Protein AF-A0A8T1GSZ7-F1 (afdb_monomer)

Organism: NCBI:txid29920

Nearest PDB structures (foldseek):
  4n78-assembly1_B  TM=6.136E-01  e=4.541E-01  Homo sapiens
  7use-assembly1_B  TM=5.099E-01  e=1.111E+00  Homo sapiens

Radius of gyration: 24.51 Å; Cα contacts (8 Å, |Δi|>4): 125; chains: 1; bounding box: 57×33×71 Å

Mean predicted aligned error: 10.37 Å

Sequence (172 aa):
MRNLANDKYGLSLADNHLPMGSLDQGLDILQIMRNIQIFVARYNYNLNQQFFVERRSDKGSRHLNSINIHSIASSIRTHGMGIMNTTVNFTYQFLTKKFDIFSQFLFDEYIKSYLQREKRWYKKHRDDKEVDNKYPFDRAFQFNKDIRKLGVSDSGKTFLDQFRMLITEIGN

Solvent-accessible surface area (backbone atoms only — not comparable to full-atom values): 10224 Å² total; per-residue (Å²): 108,65,69,56,39,31,75,76,67,69,44,86,74,76,88,78,84,66,74,95,64,66,91,71,83,45,72,50,54,70,63,44,56,77,39,41,75,57,45,30,72,41,42,44,72,39,80,91,78,62,30,35,36,41,75,64,51,64,96,85,55,94,60,63,59,60,50,44,66,64,34,52,53,48,38,41,68,74,68,36,76,71,54,52,64,57,48,51,51,52,51,50,57,50,47,54,56,52,50,51,56,50,50,56,57,73,67,37,60,70,66,50,50,56,53,50,51,54,51,54,50,48,71,72,42,37,86,37,86,90,36,66,74,50,83,58,65,72,56,56,53,50,50,53,54,56,52,48,70,78,42,59,47,101,84,73,40,34,64,69,54,52,49,53,49,50,54,47,42,70,73,85

pLDDT: mean 83.27, std 9.63, range [49.84, 95.31]

Structure (mmCIF, N/CA/C/O backbone):
data_AF-A0A8T1GSZ7-F1
#
_entry.id   AF-A0A8T1GSZ7-F1
#
loop_
_atom_site.group_PDB
_atom_site.id
_atom_site.type_symbol
_atom_site.label_atom_id
_atom_site.label_alt_id
_atom_site.label_comp_id
_atom_site.label_asym_id
_atom_site.label_entity_id
_atom_site.label_seq_id
_atom_site.pdbx_PDB_ins_code
_atom_site.Cartn_x
_atom_site.Cartn_y
_a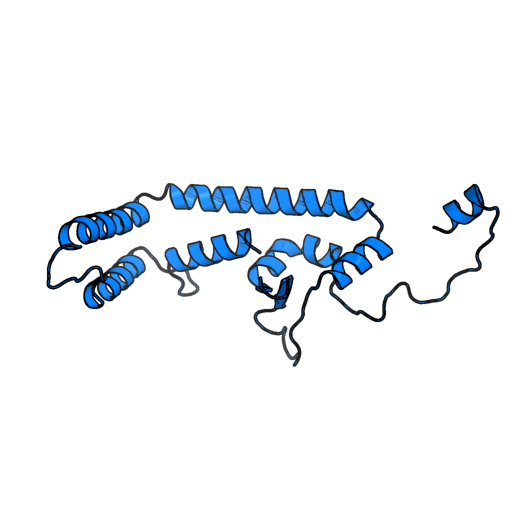tom_site.Cartn_z
_atom_site.occupancy
_atom_site.B_iso_or_equiv
_atom_site.auth_seq_id
_atom_site.auth_comp_id
_atom_site.auth_asym_id
_atom_site.auth_atom_id
_atom_site.pdbx_PDB_model_num
ATOM 1 N N . MET A 1 1 ? 24.060 -5.400 -26.026 1.00 63.19 1 MET A N 1
ATOM 2 C CA . MET A 1 1 ? 24.409 -6.740 -26.561 1.00 63.19 1 MET A CA 1
ATOM 3 C C . MET A 1 1 ? 25.192 -6.701 -27.871 1.00 63.19 1 MET A C 1
ATOM 5 O O . MET A 1 1 ? 26.114 -7.489 -27.984 1.00 63.19 1 MET A O 1
ATOM 9 N N . ARG A 1 2 ? 24.912 -5.795 -28.824 1.00 70.75 2 ARG A N 1
ATOM 10 C CA . ARG A 1 2 ? 25.653 -5.722 -30.102 1.00 70.75 2 ARG A CA 1
ATOM 11 C C . ARG A 1 2 ? 27.163 -5.535 -29.951 1.00 70.75 2 ARG A C 1
ATOM 13 O O . ARG A 1 2 ? 27.924 -6.324 -30.491 1.00 70.75 2 ARG A O 1
ATOM 20 N N . ASN A 1 3 ? 27.583 -4.561 -29.147 1.00 72.38 3 ASN A N 1
ATOM 21 C CA . ASN A 1 3 ? 29.010 -4.315 -28.921 1.00 72.38 3 ASN A CA 1
ATOM 22 C C . ASN A 1 3 ? 29.694 -5.514 -28.255 1.00 72.38 3 ASN A C 1
ATOM 24 O O . ASN A 1 3 ? 30.811 -5.849 -28.604 1.00 72.38 3 ASN A O 1
ATOM 28 N N . LEU A 1 4 ? 28.984 -6.211 -27.366 1.00 77.44 4 LEU A N 1
ATOM 29 C CA . LEU A 1 4 ? 29.500 -7.385 -26.663 1.00 77.44 4 LEU A CA 1
ATOM 30 C C . LEU A 1 4 ? 29.606 -8.618 -27.579 1.00 77.44 4 LEU A C 1
ATOM 32 O O . LEU A 1 4 ? 30.515 -9.423 -27.423 1.00 77.44 4 LEU A O 1
ATOM 36 N N . ALA A 1 5 ? 28.691 -8.763 -28.542 1.00 81.25 5 ALA A N 1
ATOM 37 C CA . ALA A 1 5 ? 28.745 -9.817 -29.554 1.00 81.25 5 ALA A CA 1
ATOM 38 C C . ALA A 1 5 ? 29.870 -9.578 -30.573 1.00 81.25 5 ALA A C 1
ATOM 40 O O . ALA A 1 5 ? 30.528 -10.529 -30.989 1.00 81.25 5 ALA A O 1
ATOM 41 N N . ASN A 1 6 ? 30.122 -8.317 -30.925 1.00 85.19 6 ASN A N 1
ATOM 42 C CA . ASN A 1 6 ? 31.243 -7.957 -31.784 1.00 85.19 6 ASN A CA 1
ATOM 43 C C . ASN A 1 6 ? 32.586 -8.164 -31.064 1.00 85.19 6 ASN A C 1
ATOM 45 O O . ASN A 1 6 ? 33.478 -8.802 -31.604 1.00 85.19 6 ASN A O 1
ATOM 49 N N . ASP A 1 7 ? 32.694 -7.705 -29.816 1.00 85.06 7 ASP A N 1
ATOM 50 C CA . ASP A 1 7 ? 33.920 -7.802 -29.015 1.00 85.06 7 ASP A CA 1
ATOM 51 C C . ASP A 1 7 ? 34.285 -9.256 -28.667 1.00 85.06 7 ASP A C 1
ATOM 53 O O . ASP A 1 7 ? 35.437 -9.663 -28.768 1.00 85.06 7 ASP A O 1
ATOM 57 N N . LYS A 1 8 ? 33.289 -10.082 -28.316 1.00 85.50 8 LYS A N 1
ATOM 58 C CA . LYS A 1 8 ? 33.534 -11.459 -27.862 1.00 85.50 8 LYS A CA 1
ATOM 59 C C . LYS A 1 8 ? 33.505 -12.510 -28.975 1.00 85.50 8 LYS A C 1
ATOM 61 O O . LYS A 1 8 ? 34.126 -13.557 -28.822 1.00 85.50 8 LYS A O 1
ATOM 66 N N . TYR A 1 9 ? 32.770 -12.265 -30.061 1.00 87.12 9 TYR A N 1
ATOM 67 C CA . TYR A 1 9 ? 32.541 -13.260 -31.118 1.00 87.12 9 TYR A CA 1
ATOM 68 C C . TYR A 1 9 ? 32.821 -12.741 -32.538 1.00 87.12 9 TYR A C 1
ATOM 70 O O . TYR A 1 9 ? 32.624 -13.490 -33.490 1.00 87.12 9 TYR A O 1
ATOM 78 N N . GLY A 1 10 ? 33.253 -11.484 -32.713 1.00 88.06 10 GLY A N 1
ATOM 79 C CA . GLY A 1 10 ? 33.513 -10.895 -34.035 1.00 88.06 10 GLY A CA 1
ATOM 80 C C . GLY A 1 10 ? 32.264 -10.759 -34.914 1.00 88.06 10 GLY A C 1
ATOM 81 O O . GLY A 1 10 ? 32.366 -10.621 -36.131 1.00 88.06 10 GLY A O 1
ATOM 82 N N . LEU A 1 11 ? 31.072 -10.856 -34.318 1.00 85.75 11 LEU A N 1
ATOM 83 C CA . LEU A 1 11 ? 29.810 -10.862 -35.050 1.00 85.75 11 LEU A CA 1
ATOM 84 C C . LEU A 1 11 ? 29.315 -9.431 -35.282 1.00 85.75 11 LEU A C 1
ATOM 86 O O . LEU A 1 11 ? 28.889 -8.742 -34.350 1.00 85.75 11 LEU A O 1
ATOM 90 N N . SER A 1 12 ? 29.301 -9.014 -36.551 1.00 79.06 12 SER A N 1
ATOM 91 C CA . SER A 1 12 ? 28.647 -7.779 -36.988 1.00 79.06 12 SER A CA 1
ATOM 92 C C . SER A 1 12 ? 27.147 -8.022 -37.165 1.00 79.06 12 SER A C 1
ATOM 94 O O . SER A 1 12 ? 26.698 -8.604 -38.150 1.00 79.06 12 SER A O 1
ATOM 96 N N . LEU A 1 13 ? 26.365 -7.620 -36.164 1.00 77.75 13 LEU A N 1
ATOM 97 C CA . LEU A 1 13 ? 24.906 -7.723 -36.197 1.00 77.75 13 LEU A CA 1
ATOM 98 C C . LEU A 1 13 ? 24.313 -6.568 -37.020 1.00 77.75 13 LEU A C 1
ATOM 100 O O . LEU A 1 13 ? 24.719 -5.417 -36.840 1.00 77.75 13 LEU A O 1
ATOM 104 N N . ALA A 1 14 ? 23.341 -6.877 -37.884 1.00 76.88 14 ALA A N 1
ATOM 105 C CA . ALA A 1 14 ? 22.592 -5.893 -38.667 1.00 76.88 14 ALA A CA 1
ATOM 106 C C . ALA A 1 14 ? 21.771 -4.942 -37.773 1.00 76.88 14 ALA A C 1
ATOM 108 O O . ALA A 1 14 ? 21.481 -5.249 -36.610 1.00 76.88 14 ALA A O 1
ATOM 109 N N . ASP A 1 15 ? 21.391 -3.782 -38.315 1.00 67.25 15 ASP A N 1
ATOM 110 C CA . ASP A 1 15 ? 20.528 -2.831 -37.616 1.00 67.25 15 ASP A CA 1
ATOM 111 C C . ASP A 1 15 ? 19.146 -3.454 -37.385 1.00 67.25 15 ASP A C 1
ATOM 113 O O . ASP A 1 15 ? 18.393 -3.754 -38.311 1.00 67.25 15 ASP A O 1
ATOM 117 N N . ASN A 1 16 ? 18.817 -3.685 -36.113 1.00 65.56 16 ASN A N 1
ATOM 118 C CA . ASN A 1 16 ? 17.506 -4.181 -35.728 1.00 65.56 16 ASN A CA 1
ATOM 119 C C . ASN A 1 16 ? 16.499 -3.031 -35.860 1.00 65.56 16 ASN A C 1
ATOM 121 O O . ASN A 1 16 ? 16.423 -2.165 -34.993 1.00 65.56 16 ASN A O 1
ATOM 125 N N . HIS A 1 17 ? 15.715 -3.047 -36.938 1.00 63.12 17 HIS A N 1
ATOM 126 C CA . HIS A 1 17 ? 14.566 -2.154 -37.143 1.00 63.12 17 HIS A CA 1
ATOM 127 C C . HIS A 1 17 ? 13.283 -2.659 -36.465 1.00 63.12 17 HIS A C 1
ATOM 129 O O . HIS A 1 17 ? 12.210 -2.087 -36.648 1.00 63.12 17 HIS A O 1
ATOM 135 N N . LEU A 1 18 ? 13.375 -3.744 -35.693 1.00 62.50 18 LEU A N 1
ATOM 136 C CA . LEU A 1 18 ? 12.259 -4.221 -34.891 1.00 62.50 18 LEU A CA 1
ATOM 137 C C . LEU A 1 18 ? 12.012 -3.233 -33.741 1.00 62.50 18 LEU A C 1
ATOM 139 O O . LEU A 1 18 ? 12.975 -2.833 -33.078 1.00 62.50 18 LEU A O 1
ATOM 143 N N . PRO A 1 19 ? 10.751 -2.838 -33.487 1.00 55.62 19 PRO A N 1
ATOM 144 C CA . PRO A 1 19 ? 10.433 -1.985 -32.355 1.00 55.62 19 PRO A CA 1
ATOM 145 C C . PRO A 1 19 ? 10.964 -2.635 -31.076 1.00 55.62 19 PRO A C 1
ATOM 147 O O . PRO A 1 19 ? 10.745 -3.821 -30.828 1.00 55.62 19 PRO A O 1
ATOM 150 N N . MET A 1 20 ? 11.695 -1.855 -30.278 1.00 51.59 20 MET A N 1
ATOM 151 C CA . MET A 1 20 ? 12.184 -2.261 -28.960 1.00 51.59 20 MET A CA 1
ATOM 152 C C . MET A 1 20 ? 10.987 -2.397 -28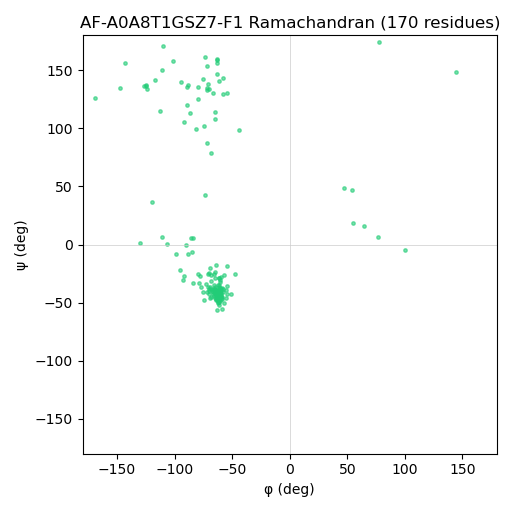.012 1.00 51.59 20 MET A C 1
ATOM 154 O O . MET A 1 20 ? 10.680 -1.495 -27.242 1.00 51.59 20 MET A O 1
ATOM 158 N N . GLY A 1 21 ? 10.261 -3.504 -28.121 1.00 51.44 21 GLY A N 1
ATOM 159 C CA . GLY A 1 21 ? 9.080 -3.777 -27.320 1.00 51.44 21 GLY A CA 1
ATOM 160 C C . GLY A 1 21 ? 8.643 -5.222 -27.488 1.00 51.44 21 GLY A C 1
ATOM 161 O O . GLY A 1 21 ? 8.446 -5.706 -28.600 1.00 51.44 21 GLY A O 1
ATOM 162 N N . SER A 1 22 ? 8.498 -5.932 -26.374 1.00 52.03 22 SER A N 1
ATOM 163 C CA . SER A 1 22 ? 7.692 -7.146 -26.353 1.00 52.03 22 SER A CA 1
ATOM 164 C C . SER A 1 22 ? 6.236 -6.786 -26.664 1.00 52.03 22 SER A C 1
ATOM 166 O O . SER A 1 22 ? 5.759 -5.739 -26.239 1.00 52.03 22 SER A O 1
ATOM 168 N N . LEU A 1 23 ? 5.509 -7.683 -27.337 1.00 49.84 23 LEU A N 1
ATOM 169 C CA . LEU A 1 23 ? 4.042 -7.619 -27.475 1.00 49.84 23 LEU A CA 1
ATOM 170 C C . LEU A 1 23 ? 3.318 -7.530 -26.116 1.00 49.84 23 LEU A C 1
ATOM 172 O O . LEU A 1 23 ? 2.162 -7.123 -26.056 1.00 49.84 23 LEU A O 1
ATOM 176 N N . ASP A 1 24 ? 4.011 -7.899 -25.035 1.00 53.09 24 ASP A N 1
ATOM 177 C CA . ASP A 1 24 ? 3.585 -7.690 -23.657 1.00 53.09 24 ASP A CA 1
ATOM 178 C C . ASP A 1 24 ? 3.692 -6.195 -23.319 1.00 53.09 24 ASP A C 1
ATOM 180 O O . ASP A 1 24 ? 4.725 -5.696 -22.870 1.00 53.09 24 ASP A O 1
ATOM 184 N N . GLN A 1 25 ? 2.616 -5.473 -23.625 1.00 53.69 25 GLN A N 1
ATOM 185 C CA . GLN A 1 25 ? 2.410 -4.037 -23.428 1.00 53.69 25 GLN A CA 1
ATOM 186 C C . GLN A 1 25 ? 2.175 -3.709 -21.936 1.00 53.69 25 GLN A C 1
ATOM 188 O O . GLN A 1 25 ? 1.264 -2.966 -21.577 1.00 53.69 25 GLN A O 1
ATOM 193 N N . GLY A 1 26 ? 2.956 -4.331 -21.051 1.00 60.84 26 GLY A N 1
ATOM 194 C CA . GLY A 1 26 ? 2.912 -4.096 -19.612 1.00 60.84 26 GLY A CA 1
ATOM 195 C C . GLY A 1 26 ? 3.503 -2.734 -19.243 1.00 60.84 26 GLY A C 1
ATOM 196 O O . GLY A 1 26 ? 4.347 -2.188 -19.953 1.00 60.84 26 GLY A O 1
ATOM 197 N N . LEU A 1 27 ? 3.057 -2.177 -18.116 1.00 71.62 27 LEU A N 1
ATOM 198 C CA . LEU A 1 27 ? 3.600 -0.938 -17.552 1.00 71.62 27 LEU A CA 1
ATOM 199 C C . LEU A 1 27 ? 5.103 -1.073 -17.268 1.00 71.62 27 LEU A C 1
ATOM 201 O O . LEU A 1 27 ? 5.532 -2.009 -16.594 1.00 71.62 27 LEU A O 1
ATOM 205 N N . ASP A 1 28 ? 5.891 -0.107 -17.741 1.00 80.44 28 ASP A N 1
ATOM 206 C CA . ASP A 1 28 ? 7.340 -0.099 -17.545 1.00 80.44 28 ASP A CA 1
ATOM 207 C C . ASP A 1 28 ? 7.711 0.216 -16.083 1.00 80.44 28 ASP A C 1
ATOM 209 O O . ASP A 1 28 ? 7.228 1.197 -15.505 1.00 80.44 28 ASP A O 1
ATOM 213 N N . ILE A 1 29 ? 8.624 -0.570 -15.495 1.00 83.38 29 ILE A N 1
ATOM 214 C CA . ILE A 1 29 ? 9.127 -0.381 -14.122 1.00 83.38 29 ILE A CA 1
ATOM 215 C C . ILE A 1 29 ? 9.598 1.054 -13.889 1.00 83.38 29 ILE A C 1
ATOM 217 O O . ILE A 1 29 ? 9.306 1.627 -12.843 1.00 83.38 29 ILE A O 1
ATOM 221 N N . LEU A 1 30 ? 10.311 1.665 -14.839 1.00 82.38 30 LEU A N 1
ATOM 222 C CA . LEU A 1 30 ? 10.815 3.034 -14.671 1.00 82.38 30 LEU A CA 1
ATOM 223 C C . LEU A 1 30 ? 9.678 4.050 -14.499 1.00 82.38 30 LEU A C 1
ATOM 225 O O . LEU A 1 30 ? 9.775 4.966 -13.678 1.00 82.38 30 LEU A O 1
ATOM 229 N N . GLN A 1 31 ? 8.578 3.870 -15.233 1.00 82.75 31 GLN A N 1
ATOM 230 C CA . GLN A 1 31 ? 7.392 4.713 -15.112 1.00 82.75 31 GLN A CA 1
ATOM 231 C C . GLN A 1 31 ? 6.684 4.498 -13.770 1.00 82.75 31 GLN A C 1
ATOM 233 O O . GLN A 1 31 ? 6.224 5.473 -13.164 1.00 82.75 31 GLN A O 1
ATOM 238 N N . ILE A 1 32 ? 6.642 3.247 -13.293 1.00 87.69 32 ILE A N 1
ATOM 239 C CA . ILE A 1 32 ? 6.125 2.892 -11.966 1.00 87.69 32 ILE A CA 1
ATOM 240 C C . ILE A 1 32 ? 6.978 3.556 -10.880 1.00 87.69 32 ILE A C 1
ATOM 242 O O . ILE A 1 32 ? 6.437 4.254 -10.030 1.00 87.69 32 ILE A O 1
ATOM 246 N N . MET A 1 33 ? 8.306 3.420 -10.937 1.00 87.88 33 MET A N 1
ATOM 247 C CA . MET A 1 33 ? 9.227 3.965 -9.933 1.00 87.88 33 MET A CA 1
ATOM 248 C C . MET A 1 33 ? 9.189 5.491 -9.868 1.00 87.88 33 MET A C 1
ATOM 250 O O . MET A 1 33 ? 9.162 6.062 -8.777 1.00 87.88 33 MET A O 1
ATOM 254 N N . ARG A 1 34 ? 9.100 6.170 -11.020 1.00 85.62 34 ARG A N 1
ATOM 255 C CA . ARG A 1 34 ? 8.943 7.633 -11.072 1.00 85.62 34 ARG A CA 1
ATOM 256 C C . ARG A 1 34 ? 7.660 8.107 -10.381 1.00 85.62 34 ARG A C 1
ATOM 258 O O . ARG A 1 34 ? 7.631 9.208 -9.838 1.00 85.62 34 ARG A O 1
ATOM 265 N N . ASN A 1 35 ? 6.618 7.279 -10.389 1.00 88.56 35 ASN A N 1
ATOM 266 C CA . ASN A 1 35 ? 5.305 7.575 -9.823 1.00 88.56 35 ASN A CA 1
ATOM 267 C C . ASN A 1 35 ? 4.924 6.586 -8.713 1.00 88.56 35 ASN A C 1
ATOM 269 O O . ASN A 1 35 ? 3.749 6.239 -8.573 1.00 88.56 35 ASN A O 1
ATOM 273 N N . ILE A 1 36 ? 5.899 6.150 -7.905 1.00 90.81 36 ILE A N 1
ATOM 274 C CA . ILE A 1 36 ? 5.703 5.085 -6.908 1.00 90.81 36 ILE A CA 1
ATOM 275 C C . ILE A 1 36 ? 4.540 5.385 -5.950 1.00 90.81 36 ILE A C 1
ATOM 277 O O . ILE A 1 3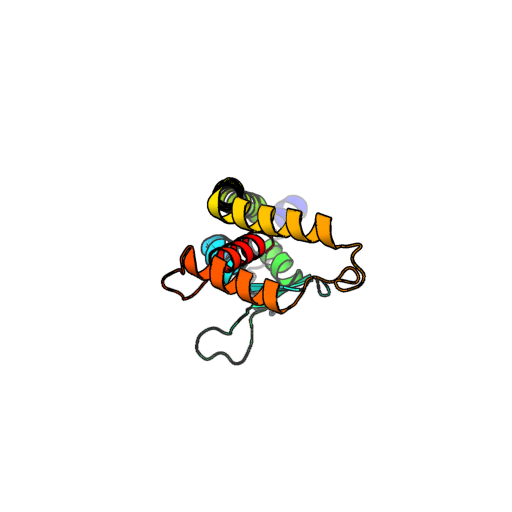6 ? 3.758 4.501 -5.625 1.00 90.81 36 ILE A O 1
ATOM 281 N N . GLN A 1 37 ? 4.343 6.661 -5.600 1.00 90.69 37 GLN A N 1
ATOM 282 C CA . GLN A 1 37 ? 3.235 7.143 -4.766 1.00 90.69 37 GLN A CA 1
ATOM 283 C C . GLN A 1 37 ? 1.854 6.840 -5.371 1.00 90.69 37 GLN A C 1
ATOM 285 O O . GLN A 1 37 ? 0.908 6.520 -4.658 1.00 90.69 37 GLN A O 1
ATOM 290 N N . ILE A 1 38 ? 1.725 6.954 -6.695 1.00 90.56 38 ILE A N 1
ATOM 291 C CA . ILE A 1 38 ? 0.475 6.673 -7.407 1.00 90.56 38 ILE A CA 1
ATOM 292 C C . ILE A 1 38 ? 0.272 5.161 -7.489 1.00 90.56 38 ILE A C 1
ATOM 294 O O . ILE A 1 38 ? -0.844 4.684 -7.282 1.00 90.56 38 ILE A O 1
ATOM 298 N N . PHE A 1 39 ? 1.348 4.414 -7.746 1.00 91.12 39 PHE A N 1
ATOM 299 C CA . PHE A 1 39 ? 1.320 2.958 -7.808 1.00 91.12 39 PHE A CA 1
ATOM 300 C C . PHE A 1 39 ? 0.835 2.344 -6.486 1.00 91.12 39 PHE A C 1
ATOM 302 O O . PHE A 1 39 ? -0.195 1.671 -6.474 1.00 91.12 39 PHE A O 1
ATOM 309 N N . VAL A 1 40 ? 1.478 2.658 -5.359 1.00 92.31 40 VAL A N 1
ATOM 310 C CA . VAL A 1 40 ? 1.118 2.060 -4.059 1.00 92.31 40 VAL A CA 1
ATOM 311 C C . VAL A 1 40 ? -0.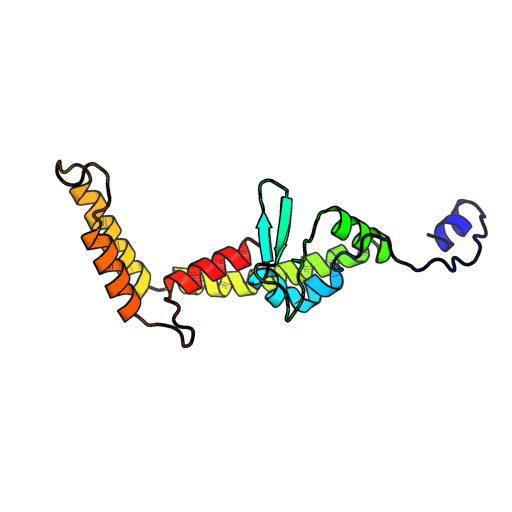316 2.382 -3.617 1.00 92.31 40 VAL A C 1
ATOM 313 O O . VAL A 1 40 ? -0.949 1.580 -2.933 1.00 92.31 40 VAL A O 1
ATOM 316 N N . ALA A 1 41 ? -0.861 3.530 -4.035 1.00 90.69 41 ALA A N 1
ATOM 317 C CA . ALA A 1 41 ? -2.209 3.965 -3.680 1.00 90.69 41 ALA A CA 1
ATOM 318 C C . ALA A 1 41 ? -3.292 3.356 -4.589 1.00 90.69 41 ALA A C 1
ATOM 320 O O . ALA A 1 41 ? -4.429 3.126 -4.149 1.00 90.69 41 ALA A O 1
ATOM 321 N N . ARG A 1 42 ? -2.967 3.121 -5.868 1.00 90.69 42 ARG A N 1
ATOM 322 C CA . ARG A 1 42 ? -3.916 2.635 -6.881 1.00 90.69 42 ARG A CA 1
ATOM 323 C C . ARG A 1 42 ? -3.896 1.131 -7.077 1.00 90.69 42 ARG A C 1
ATOM 325 O O . ARG A 1 42 ? -4.898 0.616 -7.557 1.00 90.69 42 ARG A O 1
ATOM 332 N N . TYR A 1 43 ? -2.827 0.437 -6.718 1.00 91.81 43 TYR A N 1
ATOM 333 C CA . TYR A 1 43 ? -2.712 -1.000 -6.939 1.00 91.81 43 TYR A CA 1
ATOM 334 C C . TYR A 1 43 ? -2.979 -1.794 -5.657 1.00 91.81 43 TYR A C 1
ATOM 336 O O . TYR A 1 43 ? -2.907 -1.277 -4.543 1.00 91.81 43 TYR A O 1
ATOM 344 N N . ASN A 1 44 ? -3.349 -3.058 -5.824 1.00 91.81 44 ASN A N 1
ATOM 345 C CA . ASN A 1 44 ? -3.400 -4.053 -4.763 1.00 91.81 44 ASN A CA 1
ATOM 346 C C . ASN A 1 44 ? -2.554 -5.245 -5.174 1.00 91.81 44 ASN A C 1
ATOM 348 O O . ASN A 1 44 ? -2.665 -5.726 -6.304 1.00 91.81 44 ASN A O 1
ATOM 352 N N . TYR A 1 45 ? -1.765 -5.745 -4.234 1.00 92.62 45 TYR A N 1
ATOM 353 C CA . TYR A 1 45 ? -1.036 -6.981 -4.426 1.00 92.62 45 TYR A CA 1
ATOM 354 C C . TYR A 1 45 ? -1.939 -8.203 -4.214 1.00 92.62 45 TYR A C 1
ATOM 356 O O . TYR A 1 45 ? -2.565 -8.362 -3.162 1.00 92.62 45 TYR A O 1
ATOM 364 N N . ASN A 1 46 ? -2.003 -9.088 -5.209 1.00 90.88 46 ASN A N 1
ATOM 365 C CA . ASN A 1 46 ? -2.607 -10.406 -5.067 1.00 90.88 46 ASN A CA 1
ATOM 366 C C . ASN A 1 46 ? -1.521 -11.408 -4.673 1.00 90.88 46 ASN A C 1
ATOM 368 O O . ASN A 1 46 ? -0.730 -11.839 -5.510 1.00 90.88 46 ASN A O 1
ATOM 372 N N . LEU A 1 47 ? -1.523 -11.811 -3.402 1.00 88.50 47 LEU A N 1
ATOM 373 C CA . LEU A 1 47 ? -0.544 -12.753 -2.860 1.00 88.50 47 LEU A CA 1
ATOM 374 C C . LEU A 1 47 ? -0.597 -14.132 -3.539 1.00 88.50 47 LEU A C 1
ATOM 376 O O . LEU A 1 47 ? 0.445 -14.750 -3.730 1.00 88.50 47 LEU A O 1
ATOM 380 N N . ASN A 1 48 ? -1.787 -14.602 -3.930 1.00 90.50 48 ASN A N 1
ATOM 381 C CA . ASN A 1 48 ? -1.975 -15.954 -4.468 1.00 90.50 48 ASN A CA 1
ATOM 382 C C . ASN A 1 48 ? -1.362 -16.110 -5.862 1.00 90.50 48 ASN A C 1
ATOM 384 O O . ASN A 1 48 ? -0.797 -17.146 -6.188 1.00 90.50 48 ASN A O 1
ATOM 388 N N . GLN A 1 49 ? -1.511 -15.079 -6.690 1.00 87.81 49 GLN A N 1
ATOM 389 C CA . GLN A 1 49 ? -1.066 -15.076 -8.085 1.00 87.81 49 GLN A CA 1
ATOM 390 C C . GLN A 1 49 ? 0.185 -14.206 -8.299 1.00 87.81 49 GLN A C 1
ATOM 392 O O . GLN A 1 49 ? 0.667 -14.103 -9.422 1.00 87.81 49 GLN A O 1
ATOM 397 N N . GLN A 1 50 ? 0.704 -13.587 -7.233 1.00 89.25 50 GLN A N 1
ATOM 398 C CA . GLN A 1 50 ? 1.938 -12.794 -7.205 1.00 89.25 50 GLN A CA 1
ATOM 399 C C . GLN A 1 50 ? 1.984 -11.674 -8.253 1.00 89.25 50 GLN A C 1
ATOM 401 O O . GLN A 1 50 ? 2.971 -11.493 -8.967 1.00 89.25 50 GLN A O 1
ATOM 406 N N . PHE A 1 51 ? 0.901 -10.907 -8.356 1.00 90.19 51 PHE A N 1
ATOM 407 C CA . PHE A 1 51 ? 0.807 -9.794 -9.296 1.00 90.19 51 PHE A CA 1
ATOM 408 C C . PHE A 1 51 ? 0.029 -8.626 -8.699 1.00 90.19 51 PHE A C 1
ATOM 410 O O . PHE A 1 51 ? -0.787 -8.795 -7.789 1.00 90.19 51 PHE A O 1
ATOM 417 N N . PHE A 1 52 ? 0.289 -7.430 -9.217 1.00 91.69 52 PHE A N 1
ATOM 418 C CA . PHE A 1 52 ? -0.431 -6.225 -8.824 1.00 91.69 52 PHE A CA 1
ATOM 419 C C . PHE A 1 52 ? -1.586 -5.962 -9.779 1.00 91.69 52 PHE A C 1
ATOM 421 O O . PHE A 1 52 ? -1.425 -6.086 -10.992 1.00 91.69 52 PHE A O 1
ATOM 428 N N . VAL A 1 53 ? -2.726 -5.541 -9.234 1.00 90.44 53 VAL A N 1
ATOM 429 C CA . VAL A 1 53 ? -3.920 -5.160 -10.000 1.00 90.44 53 VAL A CA 1
ATOM 430 C C . VAL A 1 53 ? -4.357 -3.762 -9.621 1.00 90.44 53 VAL A C 1
ATOM 432 O O . VAL A 1 53 ? -4.405 -3.412 -8.441 1.00 90.44 53 VAL A O 1
ATOM 435 N N . GLU A 1 54 ? -4.713 -2.967 -10.619 1.00 89.75 54 GLU A N 1
ATOM 436 C CA . GLU A 1 54 ? -5.273 -1.641 -10.415 1.00 89.75 54 GLU A CA 1
ATOM 437 C C . GLU A 1 54 ? -6.665 -1.713 -9.752 1.00 89.75 54 GLU A C 1
ATOM 439 O O . GLU A 1 54 ? -7.552 -2.443 -10.186 1.00 89.75 54 GLU A O 1
ATOM 444 N N . ARG A 1 55 ? -6.886 -0.932 -8.689 1.00 87.38 55 ARG A N 1
ATOM 445 C CA . ARG A 1 55 ? -8.144 -0.890 -7.915 1.00 87.38 55 ARG A CA 1
ATOM 446 C C . ARG A 1 55 ? -9.327 -0.378 -8.725 1.00 87.38 55 ARG A C 1
ATOM 448 O O . ARG A 1 55 ? -10.466 -0.772 -8.481 1.00 87.38 55 ARG A O 1
ATOM 455 N N . ARG A 1 56 ? -9.073 0.587 -9.603 1.00 83.00 56 ARG A N 1
ATOM 456 C CA . ARG A 1 56 ? -10.066 1.229 -10.464 1.00 83.00 56 ARG A CA 1
ATOM 457 C C . ARG A 1 56 ? -9.388 1.594 -11.764 1.00 83.00 56 ARG A C 1
ATOM 459 O O . ARG A 1 56 ? -8.318 2.185 -11.724 1.00 83.00 56 ARG A O 1
ATOM 466 N N . SER A 1 57 ? -10.049 1.296 -12.872 1.00 74.12 57 SER A N 1
ATOM 467 C CA . SER A 1 57 ? -9.573 1.717 -14.182 1.00 74.12 57 SER A CA 1
ATOM 468 C C . SER A 1 57 ? -9.424 3.235 -14.237 1.00 74.12 57 SER A C 1
ATOM 470 O O . SER A 1 57 ? -10.270 3.969 -13.710 1.00 74.12 57 SER A O 1
ATOM 472 N N . ASP A 1 58 ? -8.395 3.703 -14.940 1.00 68.56 58 ASP A N 1
ATOM 473 C CA . ASP A 1 58 ? -8.325 5.103 -15.333 1.00 68.56 58 ASP A CA 1
ATOM 474 C C . ASP A 1 58 ? -9.487 5.465 -16.278 1.00 68.56 58 ASP A C 1
ATOM 476 O O . ASP A 1 58 ? -10.105 4.592 -16.904 1.00 68.56 58 ASP A O 1
ATOM 480 N N . LYS A 1 59 ? -9.821 6.758 -16.318 1.00 60.62 59 LYS A N 1
ATOM 481 C CA . LYS A 1 59 ? -11.035 7.340 -16.918 1.00 60.62 59 LYS A CA 1
ATOM 482 C C . LYS A 1 59 ? -11.375 6.745 -18.299 1.00 60.62 59 LYS A C 1
ATOM 484 O O . LYS A 1 59 ? -10.862 7.195 -19.316 1.00 60.62 59 LYS A O 1
ATOM 489 N N . GLY A 1 60 ? -12.308 5.789 -18.328 1.00 62.34 60 GLY A N 1
ATOM 490 C CA . GLY A 1 60 ? -12.924 5.264 -19.555 1.00 62.34 60 GLY A CA 1
ATOM 491 C C . GLY A 1 60 ? -12.374 3.935 -20.084 1.00 62.34 60 GLY A C 1
ATOM 492 O O . GLY A 1 60 ? -12.954 3.399 -21.028 1.00 62.34 60 GLY A O 1
ATOM 493 N N . SER A 1 61 ? -11.322 3.363 -19.488 1.00 72.06 61 SER A N 1
ATOM 494 C CA . SER A 1 61 ? -10.879 2.013 -19.866 1.00 72.06 61 SER A CA 1
ATOM 495 C C . SER A 1 61 ? -11.812 0.936 -19.285 1.00 72.06 61 SER A C 1
ATOM 497 O O . SER A 1 61 ? -12.347 1.057 -18.182 1.00 72.06 61 SER A O 1
ATOM 499 N N . ARG A 1 62 ? -12.053 -0.126 -20.066 1.00 75.25 62 ARG A N 1
ATOM 500 C CA . ARG A 1 62 ? -12.821 -1.313 -19.639 1.00 75.25 62 ARG A CA 1
ATOM 501 C C . ARG A 1 62 ? -11.943 -2.379 -18.984 1.00 75.25 62 ARG A C 1
ATOM 503 O O . ARG A 1 62 ? -12.469 -3.359 -18.462 1.00 75.25 62 ARG A O 1
ATOM 510 N N . HIS A 1 63 ? -10.627 -2.199 -19.021 1.00 79.81 63 HIS A N 1
ATOM 511 C CA . HIS A 1 63 ? -9.649 -3.161 -18.532 1.00 79.81 63 HIS A CA 1
ATOM 512 C C . HIS A 1 63 ? -8.849 -2.557 -17.380 1.00 79.81 63 HIS A C 1
ATOM 514 O O . HIS A 1 63 ? -8.523 -1.369 -17.394 1.00 79.81 63 HIS A O 1
ATOM 520 N N . LEU A 1 64 ? -8.554 -3.389 -16.382 1.00 82.94 64 LEU A N 1
ATOM 521 C CA . LEU A 1 64 ? -7.680 -3.036 -15.271 1.00 82.94 64 LEU A CA 1
ATOM 522 C C . LEU A 1 64 ? -6.243 -3.356 -15.652 1.00 82.94 64 LEU A C 1
ATOM 524 O O . LEU A 1 64 ? -5.969 -4.429 -16.192 1.00 82.94 64 LEU A O 1
ATOM 528 N N . ASN A 1 65 ? -5.333 -2.446 -15.327 1.00 84.44 65 ASN A N 1
ATOM 529 C CA . ASN A 1 65 ? -3.920 -2.712 -15.513 1.00 84.44 65 ASN A CA 1
ATOM 530 C C . ASN A 1 65 ? -3.438 -3.745 -14.491 1.00 84.44 65 ASN A C 1
ATOM 532 O O . ASN A 1 65 ? -3.787 -3.691 -13.306 1.00 84.44 65 ASN A O 1
ATOM 536 N N . SER A 1 66 ? -2.607 -4.673 -14.957 1.00 86.31 66 SER A N 1
ATOM 537 C CA . SER A 1 66 ? -1.952 -5.674 -14.124 1.00 86.31 66 SER A CA 1
ATOM 538 C C . SER A 1 66 ? -0.449 -5.646 -14.343 1.00 86.31 66 SER A C 1
ATOM 540 O O . SER A 1 66 ? -0.001 -5.596 -15.486 1.00 86.31 66 SER A O 1
ATOM 542 N N . ILE A 1 67 ? 0.324 -5.726 -13.264 1.00 88.06 67 ILE A N 1
ATOM 543 C CA . ILE A 1 67 ? 1.784 -5.819 -13.328 1.00 88.06 67 ILE A CA 1
ATOM 544 C C . ILE A 1 67 ? 2.181 -7.196 -12.821 1.00 88.06 67 ILE A C 1
ATOM 546 O O . ILE A 1 67 ? 1.957 -7.532 -11.656 1.00 88.06 67 ILE A O 1
ATOM 550 N N . ASN A 1 68 ? 2.752 -7.987 -13.723 1.00 87.62 68 ASN A N 1
ATOM 551 C CA . ASN A 1 68 ? 3.217 -9.339 -13.462 1.00 87.62 68 ASN A CA 1
ATOM 552 C C . ASN A 1 68 ? 4.756 -9.393 -13.497 1.00 87.62 68 ASN A C 1
ATOM 554 O O . ASN A 1 68 ? 5.437 -8.443 -13.899 1.00 87.62 68 ASN A O 1
ATOM 558 N N . ILE A 1 69 ? 5.319 -10.532 -13.093 1.00 86.19 69 ILE A N 1
ATOM 559 C CA . ILE A 1 69 ? 6.772 -10.730 -13.102 1.00 86.19 69 ILE A CA 1
ATOM 560 C C . ILE A 1 69 ? 7.372 -10.715 -14.519 1.00 86.19 69 ILE A C 1
ATOM 562 O O . ILE A 1 69 ? 8.545 -10.387 -14.691 1.00 86.19 69 ILE A O 1
ATOM 566 N N . HIS A 1 70 ? 6.573 -11.016 -15.547 1.00 84.62 70 HIS A N 1
ATOM 567 C CA . HIS A 1 70 ? 7.013 -10.989 -16.942 1.00 84.62 70 HIS A CA 1
ATOM 568 C C . HIS A 1 70 ? 7.214 -9.559 -17.449 1.00 84.62 70 HIS A C 1
ATOM 570 O O . HIS A 1 70 ? 8.233 -9.288 -18.078 1.00 84.62 70 HIS A O 1
ATOM 576 N N . SER A 1 71 ? 6.328 -8.630 -17.093 1.00 80.12 71 SER A N 1
ATOM 577 C CA . SER A 1 71 ? 6.459 -7.201 -17.375 1.0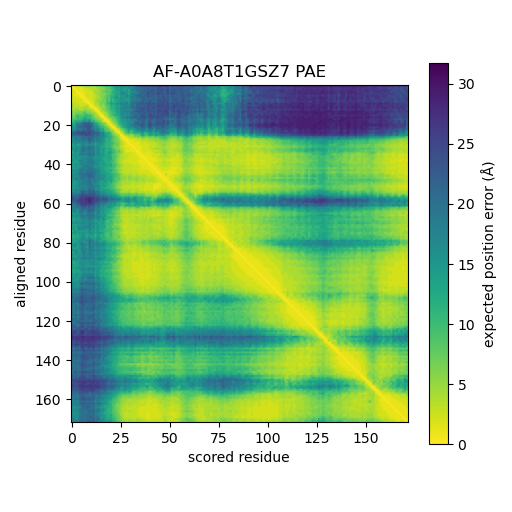0 80.12 71 SER A CA 1
ATOM 578 C C . SER A 1 71 ? 7.722 -6.643 -16.718 1.00 80.12 71 SER A C 1
ATOM 580 O O . SER A 1 71 ? 8.490 -5.923 -17.354 1.00 80.12 71 SER A O 1
ATOM 582 N N . ILE A 1 72 ? 8.009 -7.073 -15.483 1.00 83.31 72 ILE A N 1
ATOM 583 C CA . ILE A 1 72 ? 9.242 -6.708 -14.775 1.00 83.31 72 ILE A CA 1
ATOM 584 C C . ILE A 1 72 ? 10.479 -7.248 -15.517 1.00 83.31 72 ILE A C 1
ATOM 586 O O . ILE A 1 72 ? 11.433 -6.514 -15.783 1.00 83.31 72 ILE A O 1
ATOM 590 N N . ALA A 1 73 ? 10.464 -8.525 -15.904 1.00 84.56 73 ALA A N 1
ATOM 591 C CA . ALA A 1 73 ? 11.557 -9.143 -16.652 1.00 84.56 73 ALA A CA 1
ATOM 592 C C . ALA A 1 73 ? 11.789 -8.471 -18.019 1.00 84.56 73 ALA A C 1
ATOM 594 O O . ALA A 1 73 ? 12.937 -8.316 -18.446 1.00 84.56 73 ALA A O 1
ATOM 595 N N . SER A 1 74 ? 10.719 -8.045 -18.693 1.00 82.69 74 SER A N 1
ATOM 596 C CA . SER A 1 74 ? 10.780 -7.307 -19.956 1.00 82.69 74 SER A CA 1
ATOM 597 C C . SER A 1 74 ? 11.413 -5.926 -19.771 1.00 82.69 74 SER A C 1
ATOM 599 O O . SER A 1 74 ? 12.329 -5.591 -20.520 1.00 82.69 74 SER A O 1
ATOM 601 N N . SER A 1 75 ? 11.049 -5.169 -18.730 1.00 82.62 75 SER A N 1
ATOM 602 C CA . SER A 1 75 ? 11.711 -3.894 -18.402 1.00 82.62 75 SER A CA 1
ATOM 603 C C . SER A 1 75 ? 13.209 -4.060 -18.121 1.00 82.62 75 SER A C 1
ATOM 605 O O . SER A 1 75 ? 14.013 -3.263 -18.604 1.00 82.62 75 SER A O 1
ATOM 607 N N . ILE A 1 76 ? 13.615 -5.116 -17.403 1.00 84.56 76 ILE A N 1
ATOM 608 C CA . ILE A 1 76 ? 15.041 -5.413 -17.162 1.00 84.56 76 ILE A CA 1
ATOM 609 C C . ILE A 1 76 ? 15.756 -5.762 -18.475 1.00 84.56 76 ILE A C 1
ATOM 611 O O . ILE A 1 76 ? 16.900 -5.359 -18.684 1.00 84.56 76 ILE A O 1
ATOM 615 N N . ARG A 1 77 ? 15.098 -6.488 -19.384 1.00 82.94 77 ARG A N 1
ATOM 616 C CA . ARG A 1 77 ? 15.666 -6.838 -20.694 1.00 82.94 77 ARG A CA 1
ATOM 617 C C . ARG A 1 77 ? 15.852 -5.612 -21.589 1.00 82.94 77 ARG A C 1
ATOM 619 O O . ARG A 1 77 ? 16.857 -5.539 -22.293 1.00 82.94 77 ARG A O 1
ATOM 626 N N . THR A 1 78 ? 14.909 -4.674 -21.549 1.00 83.19 78 THR A N 1
ATOM 627 C CA . THR A 1 78 ? 14.931 -3.447 -22.357 1.00 83.19 78 THR A CA 1
ATOM 628 C C . THR A 1 78 ? 15.953 -2.441 -21.834 1.00 83.19 78 THR A C 1
ATOM 630 O O . THR A 1 78 ? 16.762 -1.932 -22.606 1.00 83.19 78 THR A O 1
ATOM 633 N N . HIS A 1 79 ? 15.956 -2.179 -20.526 1.00 81.56 79 HIS A N 1
ATOM 634 C CA . HIS A 1 79 ? 16.767 -1.108 -19.929 1.00 81.56 79 HIS A CA 1
ATOM 635 C C . HIS A 1 79 ? 18.079 -1.593 -19.297 1.00 81.56 79 HIS A C 1
ATOM 637 O O . HIS A 1 79 ? 18.934 -0.789 -18.926 1.00 81.56 79 HIS A O 1
ATOM 643 N N . GLY A 1 80 ? 18.272 -2.908 -19.193 1.00 82.12 80 GLY A N 1
ATOM 644 C CA . GLY A 1 80 ? 19.444 -3.528 -18.582 1.00 82.12 80 GLY A CA 1
ATOM 645 C C . GLY A 1 80 ? 19.418 -3.513 -17.052 1.00 82.12 80 GLY A C 1
ATOM 646 O O . GLY A 1 80 ? 18.572 -2.897 -16.413 1.00 82.12 80 GLY A O 1
ATOM 647 N N . MET A 1 81 ? 20.399 -4.175 -16.433 1.00 81.88 81 MET A N 1
ATOM 648 C CA . MET A 1 81 ? 20.480 -4.323 -14.970 1.00 81.88 81 MET A CA 1
ATOM 649 C C . MET A 1 81 ? 20.668 -2.989 -14.219 1.00 81.88 81 MET A C 1
ATOM 651 O O . MET A 1 81 ? 20.402 -2.908 -13.023 1.00 81.88 81 MET A O 1
ATOM 655 N N . GLY A 1 82 ? 21.099 -1.926 -14.909 1.00 81.19 82 GLY A N 1
ATOM 656 C CA . GLY A 1 82 ? 21.362 -0.613 -14.309 1.00 81.19 82 GLY A CA 1
ATOM 657 C C . GLY A 1 82 ? 20.142 0.025 -13.634 1.00 81.19 82 GLY A C 1
ATOM 658 O O . GLY A 1 82 ? 20.305 0.733 -12.642 1.00 81.19 82 GLY A O 1
ATOM 659 N N . ILE A 1 83 ? 18.921 -0.284 -14.092 1.00 85.31 83 ILE A N 1
ATOM 660 C CA . ILE A 1 83 ? 17.689 0.248 -13.484 1.00 85.31 83 ILE A CA 1
ATOM 661 C C . ILE A 1 83 ? 17.419 -0.313 -12.084 1.00 85.31 83 ILE A C 1
ATOM 663 O O . ILE A 1 83 ? 16.674 0.303 -11.321 1.00 85.31 83 ILE A O 1
ATOM 667 N N . MET A 1 84 ? 18.014 -1.458 -11.726 1.00 85.00 84 MET A N 1
ATOM 668 C CA . MET A 1 84 ? 17.768 -2.121 -10.441 1.00 85.00 84 MET A CA 1
ATOM 669 C C . MET A 1 84 ? 18.237 -1.256 -9.274 1.00 85.00 84 MET A C 1
ATOM 671 O O . MET A 1 84 ? 17.474 -1.031 -8.340 1.00 85.00 84 MET A O 1
ATOM 675 N N . ASN A 1 85 ? 19.445 -0.692 -9.354 1.00 86.62 85 ASN A N 1
ATOM 676 C CA . ASN A 1 85 ? 19.981 0.167 -8.293 1.00 86.62 85 ASN A CA 1
ATOM 677 C C . ASN A 1 85 ? 19.108 1.409 -8.081 1.00 86.62 85 ASN A C 1
ATOM 679 O O . ASN A 1 85 ? 18.796 1.778 -6.950 1.00 86.62 85 ASN A O 1
ATOM 683 N N . THR A 1 86 ? 18.664 2.029 -9.174 1.00 85.56 86 THR A N 1
ATOM 684 C CA . THR A 1 86 ? 17.770 3.188 -9.132 1.00 85.56 86 THR A CA 1
ATOM 685 C C . THR A 1 86 ? 16.409 2.829 -8.526 1.00 85.56 86 THR A C 1
ATOM 687 O O . THR A 1 86 ? 15.912 3.559 -7.672 1.00 85.56 86 THR A O 1
ATOM 690 N N . THR A 1 87 ? 15.838 1.682 -8.905 1.00 87.69 87 THR A N 1
ATOM 691 C CA . THR A 1 87 ? 14.564 1.150 -8.382 1.00 87.69 87 THR A CA 1
ATOM 692 C C . THR A 1 87 ? 14.651 0.875 -6.879 1.00 87.69 87 THR A C 1
ATOM 694 O O . THR A 1 87 ? 13.791 1.315 -6.114 1.00 87.69 87 THR A O 1
ATOM 697 N N . VAL A 1 88 ? 15.724 0.214 -6.430 1.00 89.44 88 VAL A N 1
ATOM 698 C CA . VAL A 1 88 ? 15.979 -0.060 -5.008 1.00 89.44 88 VAL A CA 1
ATOM 699 C C . VAL A 1 88 ? 16.116 1.243 -4.221 1.00 89.44 88 VAL A C 1
ATOM 701 O O . VAL A 1 88 ? 15.493 1.390 -3.173 1.00 89.44 88 VAL A O 1
ATOM 704 N N . ASN A 1 89 ? 16.860 2.222 -4.743 1.00 90.19 89 ASN A N 1
ATOM 705 C CA . ASN A 1 89 ? 17.030 3.518 -4.088 1.00 90.19 89 ASN A CA 1
ATOM 706 C C . ASN A 1 89 ? 15.701 4.285 -3.959 1.00 90.19 89 ASN A C 1
ATOM 708 O O . ASN A 1 89 ? 15.381 4.778 -2.878 1.00 90.19 89 ASN A O 1
ATOM 712 N N . PHE A 1 90 ? 14.891 4.352 -5.024 1.00 89.56 90 PHE A N 1
ATOM 713 C CA . PHE A 1 90 ? 13.571 4.993 -4.961 1.00 89.56 90 PHE A CA 1
ATOM 714 C C . PHE A 1 90 ? 12.645 4.308 -3.956 1.00 89.56 90 PHE A C 1
ATOM 716 O O . PHE A 1 90 ? 11.994 4.990 -3.164 1.00 89.56 90 PHE A O 1
ATOM 723 N N . THR A 1 91 ? 12.633 2.974 -3.948 1.00 91.06 91 THR A N 1
ATOM 724 C CA . THR A 1 91 ? 11.835 2.182 -3.002 1.00 91.06 91 THR A CA 1
ATOM 725 C C . THR A 1 91 ? 12.280 2.443 -1.565 1.00 91.06 91 THR A C 1
ATOM 727 O O . THR A 1 91 ? 11.450 2.715 -0.701 1.00 91.06 91 THR A O 1
ATOM 730 N N . TYR A 1 92 ? 13.589 2.458 -1.305 1.00 93.25 92 TYR A N 1
ATOM 731 C CA . TYR A 1 92 ? 14.136 2.749 0.019 1.00 93.25 92 TYR A CA 1
ATOM 732 C C . TYR A 1 92 ? 13.752 4.152 0.513 1.00 93.25 92 TYR A C 1
ATOM 734 O O . TYR A 1 92 ? 13.258 4.309 1.632 1.00 93.25 92 TYR A O 1
ATOM 742 N N . GLN A 1 93 ? 13.923 5.178 -0.327 1.00 92.88 93 GLN A N 1
ATOM 743 C CA . GLN A 1 93 ? 13.557 6.556 0.018 1.00 92.88 93 GLN A CA 1
ATOM 744 C C . GLN A 1 93 ? 12.054 6.707 0.271 1.00 92.88 93 GLN A C 1
ATOM 746 O O . GLN A 1 93 ? 11.644 7.427 1.184 1.00 92.88 93 GLN A O 1
ATOM 751 N N . PHE A 1 94 ? 11.231 6.033 -0.535 1.00 93.06 94 PHE A N 1
ATOM 752 C CA . PHE A 1 94 ? 9.786 5.987 -0.356 1.00 93.06 94 PHE A CA 1
ATOM 753 C C . PHE A 1 94 ? 9.409 5.350 0.987 1.00 93.06 94 PHE A C 1
ATOM 755 O O . PHE A 1 94 ? 8.692 5.972 1.776 1.00 93.06 94 PHE A O 1
ATOM 762 N N . LEU A 1 95 ? 9.939 4.158 1.274 1.00 94.50 95 LEU A N 1
ATOM 763 C CA . LEU A 1 95 ? 9.668 3.431 2.512 1.00 94.50 95 LEU A CA 1
ATOM 764 C C . LEU A 1 95 ? 10.116 4.229 3.731 1.00 94.50 95 LEU A C 1
ATOM 766 O O . LEU A 1 95 ? 9.348 4.350 4.675 1.00 94.50 95 LEU A O 1
ATOM 770 N N . THR A 1 96 ? 11.298 4.847 3.692 1.00 95.31 96 THR A N 1
ATOM 771 C CA . THR A 1 96 ? 11.812 5.670 4.802 1.00 95.31 96 THR A CA 1
ATOM 772 C C . THR A 1 96 ? 10.820 6.770 5.185 1.00 95.31 96 THR A C 1
ATOM 774 O O . THR A 1 96 ? 10.484 6.927 6.356 1.00 95.31 96 THR A O 1
ATOM 777 N N . LYS A 1 97 ? 10.275 7.487 4.194 1.00 94.00 97 LYS A N 1
ATOM 778 C CA . LYS A 1 97 ? 9.263 8.531 4.423 1.00 94.00 97 LYS A CA 1
ATOM 779 C C . LYS A 1 97 ? 7.956 7.965 4.981 1.00 94.00 97 LYS A C 1
ATOM 781 O O . LYS A 1 97 ? 7.357 8.564 5.867 1.00 94.00 97 LYS A O 1
ATOM 786 N N . LYS A 1 98 ? 7.495 6.819 4.470 1.00 93.81 98 LYS A N 1
ATOM 787 C CA . LYS A 1 98 ? 6.265 6.175 4.959 1.00 93.81 98 LYS A CA 1
ATOM 788 C C . LYS A 1 98 ? 6.434 5.622 6.375 1.00 93.81 98 LYS A C 1
ATOM 790 O O . LYS A 1 98 ? 5.506 5.734 7.172 1.00 93.81 98 LYS A O 1
ATOM 795 N N . PHE A 1 99 ? 7.609 5.088 6.703 1.00 94.12 99 PHE A N 1
ATOM 796 C CA . PHE A 1 99 ? 7.941 4.598 8.037 1.00 94.12 99 PHE A CA 1
ATOM 797 C C . PHE A 1 99 ? 8.058 5.719 9.070 1.00 94.12 99 PHE A C 1
ATOM 799 O O . PHE A 1 99 ? 7.688 5.495 10.218 1.00 94.12 99 PHE A O 1
ATOM 806 N N . ASP A 1 100 ? 8.491 6.920 8.681 1.00 94.19 100 ASP A N 1
ATOM 807 C CA . ASP A 1 100 ? 8.458 8.090 9.567 1.00 94.19 100 ASP A CA 1
ATOM 808 C C . ASP A 1 100 ? 7.014 8.439 9.972 1.00 94.19 100 ASP A C 1
ATOM 810 O O . ASP A 1 100 ? 6.686 8.484 11.157 1.00 94.19 100 ASP A O 1
ATOM 814 N N . ILE A 1 101 ? 6.102 8.532 8.995 1.00 91.50 101 ILE A N 1
ATOM 815 C CA . ILE A 1 101 ? 4.665 8.750 9.252 1.00 91.50 101 ILE A CA 1
ATOM 816 C C . ILE A 1 101 ? 4.076 7.608 10.096 1.00 91.50 101 ILE A C 1
ATOM 818 O O . ILE A 1 101 ? 3.301 7.837 11.024 1.00 91.50 101 ILE A O 1
ATOM 822 N N . PHE A 1 102 ? 4.448 6.364 9.790 1.00 92.19 102 PHE A N 1
ATOM 823 C CA . PHE A 1 102 ?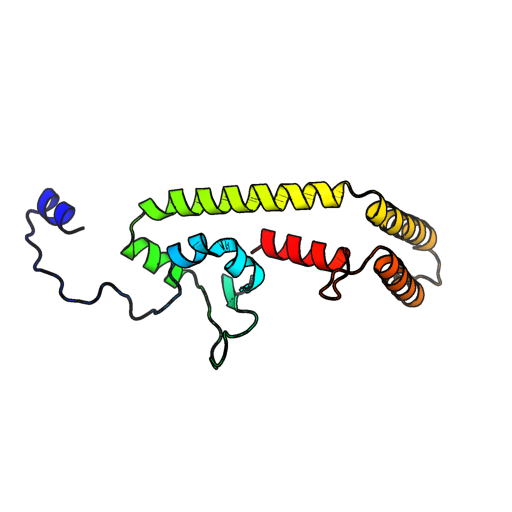 4.005 5.187 10.537 1.00 92.19 102 PHE A CA 1
ATOM 824 C C . PHE A 1 102 ? 4.472 5.231 11.995 1.00 92.19 102 PHE A C 1
ATOM 826 O O . PHE A 1 102 ? 3.688 4.955 12.900 1.00 92.19 102 PHE A O 1
ATOM 833 N N . SER A 1 103 ? 5.726 5.618 12.227 1.00 91.81 103 SER A N 1
ATOM 834 C CA . SER A 1 103 ? 6.302 5.786 13.559 1.00 91.81 103 SER A CA 1
ATOM 835 C C . SER A 1 103 ? 5.557 6.867 14.341 1.00 91.81 103 SER A C 1
ATOM 837 O O . SER A 1 103 ? 5.081 6.601 15.443 1.00 91.81 103 SER A O 1
ATOM 839 N N . GLN A 1 104 ? 5.354 8.046 13.744 1.00 89.50 104 GLN A N 1
ATOM 840 C CA . GLN A 1 104 ? 4.590 9.140 14.356 1.00 89.50 104 GLN A CA 1
ATOM 841 C C . GLN A 1 104 ? 3.185 8.686 14.774 1.00 89.50 104 GLN A C 1
ATOM 843 O O . GLN A 1 104 ? 2.758 8.964 15.892 1.00 89.50 104 GLN A O 1
ATOM 848 N N . PHE A 1 105 ? 2.504 7.906 13.929 1.00 86.94 105 PHE A N 1
ATOM 849 C CA . PHE A 1 105 ? 1.201 7.333 14.266 1.00 86.94 105 PHE A CA 1
ATOM 850 C C . PHE A 1 105 ? 1.266 6.342 15.441 1.00 86.94 105 PHE A C 1
ATOM 852 O O . PHE A 1 105 ? 0.385 6.339 16.296 1.00 86.94 105 PHE A O 1
ATOM 859 N N . LEU A 1 106 ? 2.296 5.493 15.520 1.00 85.62 106 LEU A N 1
ATOM 860 C CA . LEU A 1 106 ? 2.455 4.553 16.640 1.00 85.62 106 LEU A CA 1
ATOM 861 C C . LEU A 1 106 ? 2.698 5.256 17.985 1.00 85.62 106 LEU A C 1
ATOM 863 O O . LEU A 1 106 ? 2.341 4.709 19.036 1.00 85.62 106 LEU A O 1
ATOM 867 N N . PHE A 1 107 ? 3.304 6.443 17.954 1.00 85.75 107 PHE A N 1
ATOM 868 C CA . PHE A 1 107 ? 3.526 7.277 19.133 1.00 85.75 107 PHE A CA 1
ATOM 869 C C . PHE A 1 107 ? 2.329 8.164 19.495 1.00 85.75 107 PHE A C 1
ATOM 871 O O . PHE A 1 107 ? 2.344 8.763 20.569 1.00 85.75 107 PHE A O 1
ATOM 878 N N . ASP A 1 108 ? 1.277 8.206 18.674 1.00 85.00 108 ASP A N 1
ATOM 879 C CA . ASP A 1 108 ? 0.061 8.956 18.978 1.00 85.00 108 ASP A CA 1
ATOM 880 C C . ASP A 1 108 ? -0.661 8.367 20.207 1.00 85.00 108 ASP A C 1
ATOM 882 O O . ASP A 1 108 ? -1.271 7.286 20.180 1.00 85.00 108 ASP A O 1
ATOM 886 N N . GLU A 1 109 ? -0.592 9.095 21.324 1.00 82.19 109 GLU A N 1
ATOM 887 C CA . GLU A 1 109 ? -1.211 8.688 22.582 1.00 82.19 109 GLU A CA 1
ATOM 888 C C . GLU A 1 109 ? -2.741 8.710 22.536 1.00 82.19 109 GLU A C 1
ATOM 890 O O . GLU A 1 109 ? -3.376 7.919 23.244 1.00 82.19 109 GLU A O 1
ATOM 895 N N . TYR A 1 110 ? -3.351 9.543 21.684 1.00 81.06 110 TYR A N 1
ATOM 896 C CA . TYR A 1 110 ? -4.803 9.649 21.602 1.00 81.06 110 TYR A CA 1
ATOM 897 C C . TYR A 1 110 ? -5.389 8.318 21.149 1.00 81.06 110 TYR A C 1
ATOM 899 O O . TYR A 1 110 ? -6.150 7.707 21.894 1.00 81.06 110 TYR A O 1
ATOM 907 N N . ILE A 1 111 ? -4.975 7.783 20.001 1.00 80.06 111 ILE A N 1
ATOM 908 C CA . ILE A 1 111 ? -5.510 6.511 19.483 1.00 80.06 111 ILE A CA 1
ATOM 909 C C . ILE A 1 111 ? -5.095 5.335 20.376 1.00 80.06 111 ILE A C 1
ATOM 911 O O . ILE A 1 111 ? -5.907 4.450 20.681 1.00 80.06 111 ILE A O 1
ATOM 915 N N . LYS A 1 112 ? -3.846 5.344 20.856 1.00 84.88 112 LYS A N 1
ATOM 916 C CA . LYS A 1 112 ? -3.318 4.318 21.761 1.00 84.88 112 LYS A CA 1
ATOM 917 C C . LYS A 1 112 ? -4.143 4.207 23.042 1.00 84.88 112 LYS A C 1
ATOM 919 O O . LYS A 1 112 ? -4.412 3.090 23.484 1.00 84.88 112 LYS A O 1
ATOM 924 N N . SER A 1 113 ? -4.586 5.323 23.621 1.00 87.06 113 SER A N 1
ATOM 925 C CA . SER A 1 113 ? -5.388 5.323 24.850 1.00 87.06 113 SER A CA 1
ATOM 926 C C . SER A 1 113 ? -6.745 4.621 24.671 1.00 87.06 113 SER A C 1
ATOM 928 O O . SER A 1 113 ? -7.109 3.775 25.495 1.00 87.06 113 SER A O 1
ATOM 930 N N . TYR A 1 114 ? -7.450 4.873 23.559 1.00 85.62 114 TYR A N 1
ATOM 931 C CA . TYR A 1 114 ? -8.724 4.216 23.233 1.00 85.62 114 TYR A CA 1
ATOM 932 C C . TYR A 1 114 ? -8.536 2.714 22.998 1.00 85.62 114 TYR A C 1
ATOM 934 O O . TYR A 1 114 ? -9.265 1.903 23.572 1.00 85.62 114 TYR A O 1
ATOM 942 N N . LEU A 1 115 ? -7.518 2.324 22.224 1.00 87.06 115 LEU A N 1
ATOM 943 C CA . LEU A 1 115 ? -7.202 0.912 21.978 1.00 87.06 115 LEU A CA 1
ATOM 944 C C . LEU A 1 115 ? -6.811 0.176 23.266 1.00 87.06 115 LEU A C 1
ATOM 946 O O . LEU A 1 115 ? -7.238 -0.956 23.500 1.00 87.06 115 LEU A O 1
ATOM 950 N N . GLN A 1 116 ? -6.026 0.814 24.138 1.00 89.31 116 GLN A N 1
ATOM 951 C CA . GLN A 1 116 ? -5.666 0.238 25.431 1.00 89.31 116 GLN A CA 1
ATOM 952 C C . GLN A 1 116 ? -6.879 0.062 26.346 1.00 89.31 116 GLN A C 1
ATOM 954 O O . GLN A 1 116 ? -6.949 -0.947 27.051 1.00 89.31 116 GLN A O 1
ATOM 959 N N . ARG A 1 117 ? -7.821 1.013 26.349 1.00 90.12 117 ARG A N 1
ATOM 960 C CA . ARG A 1 117 ? -9.068 0.915 27.119 1.00 90.12 117 ARG A CA 1
ATOM 961 C C . ARG A 1 117 ? -9.883 -0.302 26.687 1.00 90.12 117 ARG A C 1
ATOM 963 O O . ARG A 1 117 ? -10.279 -1.095 27.542 1.00 90.12 117 ARG A O 1
ATOM 970 N N . GLU A 1 118 ? -10.045 -0.502 25.380 1.00 89.88 118 GLU A N 1
ATOM 971 C CA . GLU A 1 118 ? -10.758 -1.666 24.843 1.00 89.88 118 GLU A CA 1
ATOM 972 C C . GLU A 1 118 ? -10.024 -2.980 25.123 1.00 89.88 118 GLU A C 1
ATOM 974 O O . GLU A 1 118 ? -10.638 -3.943 25.584 1.00 89.88 118 GLU A O 1
ATOM 979 N N . LYS A 1 119 ? -8.694 -3.011 24.966 1.00 89.75 119 LYS A N 1
ATOM 980 C CA . LYS A 1 119 ? -7.872 -4.183 25.306 1.00 89.75 119 LYS A CA 1
ATOM 981 C C . LYS A 1 119 ? -7.998 -4.572 26.782 1.00 89.75 119 LYS A C 1
ATOM 983 O O . LYS A 1 119 ? -8.114 -5.757 27.091 1.00 89.75 119 LYS A O 1
ATOM 988 N N . ARG A 1 120 ? -7.954 -3.597 27.701 1.00 91.69 120 ARG A N 1
ATOM 989 C CA . ARG A 1 120 ? -8.102 -3.838 29.149 1.00 91.69 120 ARG A CA 1
ATOM 990 C C . ARG A 1 120 ? -9.478 -4.398 29.474 1.00 91.69 120 ARG A C 1
ATOM 992 O O . ARG A 1 120 ? -9.571 -5.346 30.248 1.00 91.69 120 ARG A O 1
ATOM 999 N N . TRP A 1 121 ? -10.525 -3.834 28.874 1.00 91.00 121 TRP A N 1
ATOM 1000 C CA . TRP A 1 121 ? -11.878 -4.325 29.088 1.00 91.00 121 TRP A CA 1
ATOM 1001 C C . TRP A 1 121 ? -12.047 -5.755 28.572 1.00 91.00 121 TRP A C 1
ATOM 1003 O O . TRP A 1 121 ? -12.508 -6.603 29.333 1.00 91.00 121 TRP A O 1
ATOM 1013 N N . TYR A 1 122 ? -11.596 -6.041 27.344 1.00 89.12 122 TYR A N 1
ATOM 1014 C CA . TYR A 1 122 ? -11.685 -7.382 26.764 1.00 89.12 122 TYR A CA 1
ATOM 1015 C C . TYR A 1 122 ? -10.932 -8.407 27.611 1.00 89.12 122 TYR A C 1
ATOM 1017 O O . TYR A 1 122 ? -11.479 -9.448 27.942 1.00 89.12 122 TYR A O 1
ATOM 1025 N N . LYS A 1 123 ? -9.709 -8.090 28.058 1.00 87.88 123 LYS A N 1
ATOM 1026 C CA . LYS A 1 123 ? -8.930 -8.992 28.919 1.00 87.88 123 LYS A CA 1
ATOM 1027 C C . LYS A 1 123 ? -9.628 -9.296 30.252 1.00 87.88 123 LYS A C 1
ATOM 1029 O O . LYS A 1 123 ? -9.439 -10.385 30.774 1.00 87.88 123 LYS A O 1
ATOM 1034 N N . LYS A 1 124 ? -10.396 -8.350 30.804 1.00 88.31 124 LYS A N 1
ATOM 1035 C CA . LYS A 1 124 ? -11.094 -8.519 32.087 1.00 88.31 124 LYS A CA 1
ATOM 1036 C C . LYS A 1 124 ? -12.377 -9.352 31.973 1.00 88.31 124 LYS A C 1
ATOM 1038 O O . LYS A 1 124 ? -12.687 -10.054 32.920 1.00 88.31 124 LYS A O 1
ATOM 1043 N N . HIS A 1 125 ? -13.080 -9.272 30.844 1.00 86.06 125 HIS A N 1
ATOM 1044 C CA . HIS A 1 125 ? -14.402 -9.893 30.663 1.00 86.06 125 HIS A CA 1
ATOM 1045 C C . HIS A 1 125 ? -14.376 -11.076 29.686 1.00 86.06 125 HIS A C 1
ATOM 1047 O O . HIS A 1 125 ? -15.416 -11.606 29.324 1.00 86.06 125 HIS A O 1
ATOM 1053 N N . ARG A 1 126 ? -13.193 -11.492 29.215 1.00 81.81 126 ARG A N 1
ATOM 1054 C CA . ARG A 1 126 ? -13.042 -12.590 28.247 1.00 81.81 126 ARG A CA 1
ATOM 1055 C C . ARG A 1 126 ? -13.637 -13.907 28.756 1.00 81.81 126 ARG A C 1
ATOM 1057 O O . ARG A 1 126 ? -14.215 -14.645 27.960 1.00 81.81 126 ARG A O 1
ATOM 1064 N N . ASP A 1 127 ? -13.469 -14.170 30.049 1.00 80.50 127 ASP A N 1
ATOM 1065 C CA . ASP A 1 127 ? -13.880 -15.415 30.705 1.00 80.50 127 ASP A CA 1
ATOM 1066 C C . ASP A 1 127 ? -15.322 -15.348 31.244 1.00 80.50 127 ASP A C 1
ATOM 1068 O O . ASP A 1 127 ? -15.833 -16.328 31.791 1.00 80.50 127 ASP A O 1
ATOM 1072 N N . ASP A 1 128 ? -16.001 -14.207 31.072 1.00 85.06 128 ASP A N 1
ATOM 1073 C CA . ASP A 1 128 ? -17.394 -14.052 31.469 1.00 85.06 128 ASP A CA 1
ATOM 1074 C C . ASP A 1 128 ? -18.297 -14.846 30.517 1.00 85.06 128 ASP A C 1
ATOM 1076 O O . ASP A 1 128 ? -18.174 -14.774 29.289 1.00 85.06 128 ASP A O 1
ATOM 1080 N N . LYS A 1 129 ? -19.262 -15.577 31.089 1.00 74.12 129 LYS A N 1
ATOM 1081 C CA . LYS A 1 129 ? -20.201 -16.424 30.330 1.00 74.12 129 LYS A CA 1
ATOM 1082 C C . LYS A 1 129 ? -21.006 -15.659 29.272 1.00 74.12 129 LYS A C 1
ATOM 1084 O O . LYS A 1 129 ? -21.426 -16.267 28.296 1.00 74.12 129 LYS A O 1
ATOM 1089 N N . GLU A 1 130 ? -21.223 -14.358 29.460 1.00 74.56 130 GLU A N 1
ATOM 1090 C CA . GLU A 1 130 ? -21.954 -13.507 28.508 1.00 74.56 130 GLU A CA 1
ATOM 1091 C C . GLU A 1 130 ? -21.112 -13.101 27.289 1.00 74.56 130 GLU A C 1
ATOM 1093 O O . GLU A 1 130 ? -21.655 -12.837 26.218 1.00 74.56 130 GLU A O 1
ATOM 1098 N N . VAL A 1 131 ? -19.787 -13.039 27.444 1.00 76.50 131 VAL A N 1
ATOM 1099 C CA . VAL A 1 131 ? -18.861 -12.548 26.417 1.00 76.50 131 VAL A CA 1
ATOM 1100 C C . VAL A 1 131 ? -18.334 -13.698 25.561 1.00 76.50 131 VAL A C 1
ATOM 1102 O O . VAL A 1 131 ? -18.092 -13.491 24.375 1.00 76.50 131 VAL A O 1
ATOM 1105 N N . ASP A 1 132 ? -18.197 -14.908 26.118 1.00 81.38 132 ASP A N 1
ATOM 1106 C CA . ASP A 1 132 ? -17.863 -16.139 25.376 1.00 81.38 132 ASP A CA 1
ATOM 1107 C C . ASP A 1 132 ? -16.680 -15.957 24.402 1.00 81.38 132 ASP A C 1
ATOM 1109 O O . ASP A 1 132 ? -16.757 -16.271 23.213 1.00 81.38 132 ASP A O 1
ATOM 1113 N N . ASN A 1 133 ? -15.575 -15.361 24.873 1.00 80.50 133 ASN A N 1
ATOM 1114 C CA . ASN A 1 133 ? -14.402 -15.049 24.041 1.00 80.50 133 ASN A CA 1
ATOM 1115 C C . ASN A 1 133 ? -14.684 -14.191 22.782 1.00 80.50 133 ASN A C 1
ATOM 1117 O O . ASN A 1 133 ? -13.865 -14.159 21.8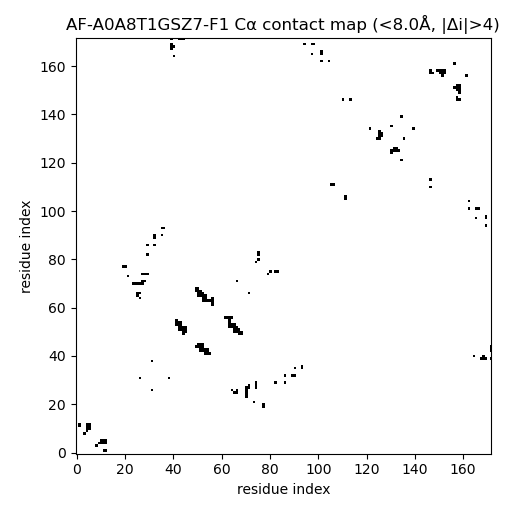60 1.00 80.50 133 ASN A O 1
ATOM 1121 N N . LYS A 1 134 ? -15.818 -13.489 22.714 1.00 84.44 134 LYS A N 1
ATOM 1122 C CA . LYS A 1 134 ? -16.209 -12.624 21.594 1.00 84.44 134 LYS A CA 1
ATOM 1123 C C . LYS A 1 134 ? -16.184 -11.168 22.026 1.00 84.44 134 LYS A C 1
ATOM 1125 O O . LYS A 1 134 ? -16.414 -10.831 23.177 1.00 84.44 134 LYS A O 1
ATOM 1130 N N . TYR A 1 135 ? -15.904 -10.267 21.094 1.00 85.75 135 TYR A N 1
ATOM 1131 C CA . TYR A 1 135 ? -16.002 -8.837 21.370 1.00 85.75 135 TYR A CA 1
ATOM 1132 C C . TYR A 1 135 ? -17.430 -8.354 21.056 1.00 85.75 135 TYR A C 1
ATOM 1134 O O . TYR A 1 135 ? -17.856 -8.505 19.907 1.00 85.75 135 TYR A O 1
ATOM 1142 N N . PRO A 1 136 ? -18.188 -7.801 22.028 1.00 89.75 136 PRO A N 1
ATOM 1143 C CA . PRO A 1 136 ? -19.592 -7.453 21.814 1.00 89.75 136 PRO A CA 1
ATOM 1144 C C . PRO A 1 136 ? -19.798 -6.412 20.711 1.00 89.75 136 PRO A C 1
ATOM 1146 O O . PRO A 1 136 ? -19.058 -5.428 20.613 1.00 89.75 136 PRO A O 1
ATOM 1149 N N . PHE A 1 137 ? -20.856 -6.596 19.921 1.00 88.19 137 PHE A N 1
ATOM 1150 C CA . PHE A 1 137 ? -21.176 -5.724 18.791 1.00 88.19 137 PHE A CA 1
ATOM 1151 C C . PHE A 1 137 ? -21.449 -4.275 19.214 1.00 88.19 137 PHE A C 1
ATOM 1153 O O . PHE A 1 137 ? -20.866 -3.354 18.642 1.00 88.19 137 PHE A O 1
ATOM 1160 N N . ASP A 1 138 ? -22.268 -4.059 20.247 1.00 88.94 138 ASP A N 1
ATOM 1161 C CA . ASP A 1 138 ? -22.643 -2.710 20.700 1.00 88.94 138 ASP A CA 1
ATOM 1162 C C . ASP A 1 138 ? -21.423 -1.884 21.107 1.00 88.94 138 ASP A C 1
ATOM 1164 O O . ASP A 1 138 ? -21.306 -0.693 20.806 1.00 88.94 138 ASP A O 1
ATOM 1168 N N . ARG A 1 139 ? -20.452 -2.553 21.729 1.00 88.94 139 ARG A N 1
ATOM 1169 C CA . ARG A 1 139 ? -19.181 -1.954 22.117 1.00 88.94 139 ARG A CA 1
ATOM 1170 C C . ARG A 1 139 ? -18.310 -1.640 20.903 1.00 88.94 139 ARG A C 1
ATOM 1172 O O . ARG A 1 139 ? -17.757 -0.546 20.835 1.00 88.94 139 ARG A O 1
ATOM 1179 N N . ALA A 1 140 ? -18.239 -2.537 19.919 1.00 88.25 140 ALA A N 1
ATOM 1180 C CA . ALA A 1 140 ? -17.548 -2.272 18.655 1.00 88.25 140 ALA A CA 1
ATOM 1181 C C . ALA A 1 140 ? -18.151 -1.080 17.898 1.00 88.25 140 ALA A C 1
ATOM 1183 O O . ALA A 1 140 ? -17.429 -0.272 17.302 1.00 88.25 140 ALA A O 1
ATOM 1184 N N . PHE A 1 141 ? -19.475 -0.939 17.939 1.00 89.19 141 PHE A N 1
ATOM 1185 C CA . PHE A 1 141 ? -20.174 0.189 17.342 1.00 89.19 141 PHE A CA 1
ATOM 1186 C C . PHE A 1 141 ? -19.880 1.498 18.083 1.00 89.19 141 PHE A C 1
ATOM 1188 O O . PHE A 1 141 ? -19.552 2.507 17.452 1.00 89.19 141 PHE A O 1
ATOM 1195 N N . GLN A 1 142 ? -19.915 1.477 19.418 1.00 89.31 142 GLN A N 1
ATOM 1196 C CA . GLN A 1 142 ? -19.566 2.636 20.238 1.00 89.31 142 GLN A CA 1
ATOM 1197 C C . GLN A 1 142 ? -18.103 3.055 20.046 1.00 89.31 142 GLN A C 1
ATOM 1199 O O . GLN A 1 142 ? -17.821 4.240 19.882 1.00 89.31 142 GLN A O 1
ATOM 1204 N N . PHE A 1 143 ? -17.182 2.094 19.971 1.00 87.94 143 PHE A N 1
ATOM 1205 C CA . PHE A 1 143 ? -15.771 2.336 19.685 1.00 87.94 143 PHE A CA 1
ATOM 1206 C C . PHE A 1 143 ? -15.569 3.035 18.334 1.00 87.94 143 PHE A C 1
ATOM 1208 O O . PHE A 1 143 ? -14.855 4.033 18.257 1.00 87.94 143 PHE A O 1
ATOM 1215 N N . ASN A 1 144 ? -16.251 2.582 17.276 1.00 86.44 144 ASN A N 1
ATOM 1216 C CA . ASN A 1 144 ? -16.193 3.251 15.973 1.00 86.44 144 ASN A CA 1
ATOM 1217 C C . ASN A 1 144 ? -16.727 4.690 16.026 1.00 86.44 144 ASN A C 1
ATOM 1219 O O . ASN A 1 144 ? -16.155 5.582 15.397 1.00 86.44 144 ASN A O 1
ATOM 1223 N N . LYS A 1 145 ? -17.806 4.940 16.780 1.00 86.56 145 LYS A N 1
ATOM 1224 C CA . LYS A 1 145 ? -18.326 6.300 16.993 1.00 86.56 145 LYS A CA 1
ATOM 1225 C C . LYS A 1 145 ? -17.327 7.180 17.734 1.00 86.56 145 LYS A C 1
ATOM 1227 O O . LYS A 1 145 ? -17.129 8.324 17.341 1.00 86.56 145 LYS A O 1
ATOM 1232 N N . ASP A 1 146 ? -16.703 6.658 18.782 1.00 86.12 146 ASP A N 1
ATOM 1233 C CA . ASP A 1 146 ? -15.731 7.402 19.578 1.00 86.12 146 ASP A CA 1
ATOM 1234 C C . ASP A 1 146 ? -14.469 7.732 18.772 1.00 86.12 146 ASP A C 1
ATOM 1236 O O . ASP A 1 146 ? -13.987 8.859 18.837 1.00 86.12 146 ASP A O 1
ATOM 1240 N N . ILE A 1 147 ? -13.995 6.814 17.926 1.00 84.50 147 ILE A N 1
ATOM 1241 C CA . ILE A 1 147 ? -12.866 7.083 17.026 1.00 84.50 147 ILE A CA 1
ATOM 1242 C C . ILE A 1 147 ? -13.198 8.154 15.992 1.00 84.50 147 ILE A C 1
ATOM 1244 O O . ILE A 1 147 ? -12.357 8.998 15.701 1.00 84.50 147 ILE A O 1
ATOM 1248 N N . ARG A 1 148 ? -14.425 8.176 15.462 1.00 83.88 148 ARG A N 1
ATOM 1249 C CA . ARG A 1 148 ? -14.851 9.242 14.542 1.00 83.88 148 ARG A CA 1
ATOM 1250 C C . ARG A 1 148 ? -14.827 10.630 15.187 1.00 83.88 148 ARG A C 1
ATOM 1252 O O . ARG A 1 148 ? -14.600 11.601 14.474 1.00 83.88 148 ARG A O 1
ATOM 1259 N N . LYS A 1 149 ? -15.024 10.738 16.508 1.00 82.75 149 LYS A N 1
ATOM 1260 C CA . LYS A 1 149 ? -14.953 12.023 17.232 1.00 82.75 149 LYS A CA 1
ATOM 1261 C C . LYS A 1 149 ? -13.536 12.588 17.317 1.00 82.75 149 LYS A C 1
ATOM 1263 O O . LYS A 1 149 ? -13.399 13.792 17.481 1.00 82.75 149 LYS A O 1
ATOM 1268 N N . LEU A 1 150 ? -12.503 11.745 17.221 1.00 78.3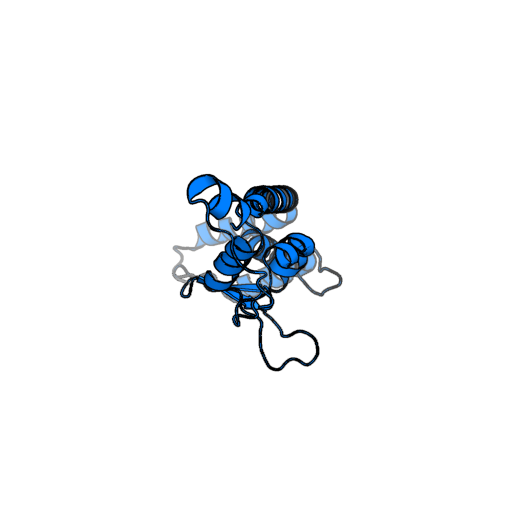8 150 LEU A N 1
ATOM 1269 C CA . LEU A 1 150 ? -11.106 12.194 17.265 1.00 78.38 150 LEU A CA 1
ATOM 1270 C C . LEU A 1 150 ? -10.743 13.058 16.057 1.00 78.38 150 LEU A C 1
ATOM 1272 O O . LEU A 1 150 ? -9.846 13.888 16.140 1.00 78.38 150 LEU A O 1
ATOM 1276 N N . GLY A 1 151 ? -11.457 12.876 14.950 1.00 75.44 151 GLY A N 1
ATOM 1277 C CA . GLY A 1 151 ? -11.295 13.654 13.738 1.00 75.44 151 GLY A CA 1
ATOM 1278 C C . GLY A 1 151 ? -11.506 12.787 12.509 1.00 75.44 151 GLY A C 1
ATOM 1279 O O . GLY A 1 151 ? -11.233 11.583 12.488 1.00 75.44 151 GLY A O 1
ATOM 1280 N N . VAL A 1 152 ? -12.026 13.431 11.477 1.00 77.19 152 VAL A N 1
ATOM 1281 C CA . VAL A 1 152 ? -12.224 12.846 10.162 1.00 77.19 152 VAL A CA 1
ATOM 1282 C C . VAL A 1 152 ? -11.480 13.743 9.188 1.00 77.19 152 VAL A C 1
ATOM 1284 O O . VAL A 1 152 ? -11.574 14.964 9.275 1.00 77.19 152 VAL A O 1
ATOM 1287 N N . SER A 1 153 ? -10.710 13.146 8.286 1.00 74.88 153 SER A N 1
ATOM 1288 C CA . SER A 1 153 ? -10.083 13.894 7.195 1.00 74.88 153 SER A CA 1
ATOM 1289 C C . SER A 1 153 ? -11.138 14.500 6.273 1.00 74.88 153 SER A C 1
ATOM 1291 O O . SER A 1 153 ? -12.237 13.961 6.170 1.00 74.88 153 SER A O 1
ATOM 1293 N N . ASP A 1 154 ? -10.770 15.531 5.511 1.00 68.31 154 ASP A N 1
ATOM 1294 C CA . ASP A 1 154 ? -11.592 16.138 4.447 1.00 68.31 154 ASP A CA 1
ATOM 1295 C C . ASP A 1 154 ? -12.220 15.106 3.488 1.00 68.31 154 ASP A C 1
ATOM 1297 O O . ASP A 1 154 ? -13.267 15.332 2.890 1.00 68.31 154 ASP A O 1
ATOM 1301 N N . SER A 1 155 ? -11.593 13.932 3.367 1.00 72.56 155 SER A N 1
ATOM 1302 C CA . SER A 1 155 ? -12.054 12.796 2.561 1.00 72.56 155 SER A CA 1
ATOM 1303 C C . SER A 1 155 ? -13.051 11.852 3.258 1.00 72.56 155 SER A C 1
ATOM 1305 O O . SER A 1 155 ? -13.376 10.796 2.712 1.00 72.56 155 SER A O 1
ATOM 1307 N N . GLY A 1 156 ? -13.513 12.172 4.469 1.00 80.00 156 GLY A N 1
ATOM 1308 C CA . GLY A 1 156 ? -14.432 11.336 5.248 1.00 80.00 156 GLY A CA 1
ATOM 1309 C C . GLY A 1 156 ? -13.779 10.125 5.932 1.00 80.00 156 GLY A C 1
ATOM 1310 O O . GLY A 1 156 ? -14.481 9.286 6.497 1.00 80.00 156 GLY A O 1
ATOM 1311 N N . LYS A 1 157 ? -12.446 10.004 5.885 1.00 81.19 157 LYS A N 1
ATOM 1312 C CA . LYS A 1 157 ? -11.702 8.862 6.443 1.00 81.19 157 LYS A CA 1
ATOM 1313 C C . LYS A 1 157 ? -11.334 9.090 7.901 1.00 81.19 157 LYS A C 1
ATOM 1315 O O . LYS A 1 157 ? -10.855 10.167 8.257 1.00 81.19 157 LYS A O 1
ATOM 1320 N N . THR A 1 158 ? -11.523 8.060 8.724 1.00 85.19 158 THR A N 1
ATOM 1321 C CA . THR A 1 158 ? -11.061 8.075 10.118 1.00 85.19 158 THR A CA 1
ATOM 1322 C C . THR A 1 158 ? -9.543 7.923 10.185 1.00 85.19 158 THR A C 1
ATOM 1324 O O . THR A 1 158 ? -8.922 7.412 9.250 1.00 85.19 158 THR A O 1
ATOM 1327 N N . PHE A 1 159 ? -8.940 8.292 11.314 1.00 83.00 159 PHE A N 1
ATOM 1328 C CA . PHE A 1 159 ? -7.515 8.052 11.552 1.00 83.00 159 PHE A CA 1
ATOM 1329 C C . PHE A 1 159 ? -7.111 6.578 11.394 1.00 83.00 159 PHE A C 1
ATOM 1331 O O . PHE A 1 159 ? -6.072 6.279 10.810 1.00 83.00 159 PHE A O 1
ATOM 1338 N N . LEU A 1 160 ? -7.950 5.635 11.842 1.00 84.25 160 LEU A N 1
ATOM 1339 C CA . LEU A 1 160 ? -7.682 4.206 11.641 1.00 84.25 160 LEU A CA 1
ATOM 1340 C C . LEU A 1 160 ? -7.726 3.805 10.164 1.00 84.25 160 LEU A C 1
ATOM 1342 O O . LEU A 1 160 ? -6.962 2.939 9.744 1.00 84.25 160 LEU A O 1
ATOM 1346 N N . ASP A 1 161 ? -8.596 4.423 9.366 1.00 86.81 161 ASP A N 1
ATOM 1347 C CA . ASP A 1 161 ? -8.652 4.150 7.929 1.00 86.81 161 ASP A CA 1
ATOM 1348 C C . ASP A 1 161 ? -7.426 4.708 7.207 1.00 86.81 161 ASP A C 1
ATOM 1350 O O . ASP A 1 161 ? -6.873 4.039 6.334 1.00 86.81 161 ASP A O 1
ATOM 1354 N N . GLN A 1 162 ? -6.949 5.888 7.609 1.00 87.88 162 GLN A N 1
ATOM 1355 C CA . GLN A 1 162 ? -5.680 6.429 7.121 1.00 87.88 162 GLN A CA 1
ATOM 1356 C C . GLN A 1 162 ? -4.507 5.512 7.471 1.00 87.88 162 GLN A C 1
ATOM 1358 O O . GLN A 1 162 ? -3.665 5.241 6.619 1.00 87.88 162 GLN A O 1
ATOM 1363 N N . PHE A 1 163 ? -4.485 4.965 8.687 1.00 88.62 163 PHE A N 1
ATOM 1364 C CA . PHE A 1 163 ? -3.450 4.023 9.100 1.00 88.62 163 PHE A CA 1
ATOM 1365 C C . PHE A 1 163 ? 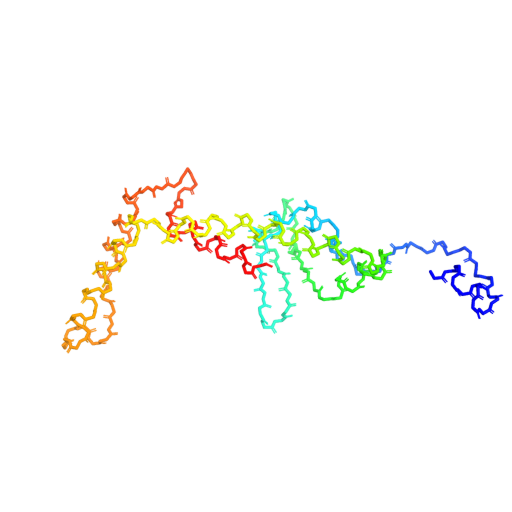-3.491 2.711 8.310 1.00 88.62 163 PHE A C 1
ATOM 1367 O O . PHE A 1 163 ? -2.457 2.215 7.868 1.00 88.62 163 PHE A O 1
ATOM 1374 N N . ARG A 1 164 ? -4.687 2.165 8.053 1.00 89.38 164 ARG A N 1
ATOM 1375 C CA . ARG A 1 164 ? -4.854 0.987 7.183 1.00 89.38 164 ARG A CA 1
ATOM 1376 C C . ARG A 1 164 ? -4.341 1.250 5.772 1.00 89.38 164 ARG A C 1
ATOM 1378 O O . ARG A 1 164 ? -3.673 0.392 5.196 1.00 89.38 164 ARG A O 1
ATOM 1385 N N . MET A 1 165 ? -4.637 2.426 5.220 1.00 91.12 165 MET A N 1
ATOM 1386 C CA . MET A 1 165 ? -4.105 2.828 3.921 1.00 91.12 165 MET A CA 1
ATOM 1387 C C . MET A 1 165 ? -2.585 2.922 3.941 1.00 91.12 165 MET A C 1
ATOM 1389 O O . MET A 1 165 ? -1.956 2.377 3.044 1.00 91.12 165 MET A O 1
ATOM 1393 N N . LEU A 1 166 ? -2.005 3.529 4.978 1.00 92.19 166 LEU A N 1
ATOM 1394 C CA . LEU A 1 166 ? -0.558 3.633 5.138 1.00 92.19 166 LEU A CA 1
ATOM 1395 C C . LEU A 1 166 ? 0.109 2.252 5.172 1.00 92.19 166 LEU A C 1
ATOM 1397 O O . LEU A 1 166 ? 1.069 2.029 4.445 1.00 92.19 166 LEU A O 1
ATOM 1401 N N . ILE A 1 167 ? -0.428 1.309 5.955 1.00 92.38 167 ILE A N 1
ATOM 1402 C CA . ILE A 1 167 ? 0.073 -0.075 5.991 1.00 92.38 167 ILE A CA 1
ATOM 1403 C C . ILE A 1 167 ? -0.036 -0.726 4.612 1.00 92.38 167 ILE A C 1
ATOM 1405 O O . ILE A 1 167 ? 0.894 -1.396 4.174 1.00 92.38 167 ILE A O 1
ATOM 1409 N N . THR A 1 168 ? -1.155 -0.519 3.917 1.00 92.00 168 THR A N 1
ATOM 1410 C CA . THR A 1 168 ? -1.351 -1.086 2.577 1.00 92.00 168 THR A CA 1
ATOM 1411 C C . THR A 1 168 ? -0.355 -0.505 1.574 1.00 92.00 168 THR A C 1
ATOM 1413 O O . THR A 1 168 ? 0.187 -1.238 0.763 1.00 92.00 168 THR A O 1
ATOM 1416 N N . GLU A 1 169 ? -0.079 0.796 1.646 1.00 92.56 169 GLU A N 1
ATOM 1417 C CA . GLU A 1 169 ? 0.892 1.477 0.785 1.00 92.56 169 GLU A CA 1
ATOM 1418 C C . GLU A 1 169 ? 2.350 1.119 1.102 1.00 92.56 169 GLU A C 1
ATOM 1420 O O . GLU A 1 169 ? 3.193 1.249 0.227 1.00 92.56 169 GLU A O 1
ATOM 1425 N N . ILE A 1 170 ? 2.655 0.713 2.339 1.00 92.62 170 ILE A N 1
ATOM 1426 C CA . ILE A 1 170 ? 3.972 0.179 2.726 1.00 92.62 170 ILE A CA 1
ATOM 1427 C C . ILE A 1 170 ? 4.128 -1.274 2.260 1.00 92.62 170 ILE A C 1
ATOM 1429 O O . ILE A 1 170 ? 5.231 -1.692 1.921 1.00 92.62 170 ILE A O 1
ATOM 1433 N N . GLY A 1 171 ? 3.044 -2.056 2.315 1.00 89.12 171 GLY A N 1
ATOM 1434 C CA . GLY A 1 171 ? 3.046 -3.469 1.936 1.00 89.12 171 GLY A CA 1
ATOM 1435 C C . GLY A 1 171 ? 2.984 -3.717 0.428 1.00 89.12 171 GLY A C 1
ATOM 1436 O O . GLY A 1 171 ? 3.423 -4.776 -0.016 1.00 89.12 171 GLY A O 1
ATOM 1437 N N . ASN A 1 172 ? 2.427 -2.770 -0.330 1.00 88.44 172 ASN A N 1
ATOM 1438 C CA . ASN A 1 172 ? 2.471 -2.737 -1.793 1.00 88.44 172 ASN A CA 1
ATOM 1439 C C . ASN A 1 172 ? 3.860 -2.328 -2.293 1.00 88.44 172 ASN A C 1
ATOM 1441 O O . ASN A 1 172 ? 4.306 -2.940 -3.287 1.00 88.44 172 ASN A O 1
#

Secondary structure (DSSP, 8-state):
-HHHHHHHH--------S-S--S--PPPHHHHHHTHHHHHHHEEEETTTTEEEESS-STT-SS--EE-HHHHHHHHHHH-THHHHHHHHHHHHHHHHHHHHHHHHHH-HHHHHHHHHHHHHHHHHTTSTTTTT---HHHHHHHHHHHHHH-B-TTS-BHHHHHHHHHHHHH-

InterPro domains:
  IPR027307 WASH complex subunit 7 [PTHR31409] (1-172)
  IPR028282 WASH complex subunit 7, central domain [PF14744] (1-172)

Foldseek 3Di:
DQVCCCVPPVDRDDDPPDPLDDPPPADALVVCLVPVVCQLLQWAADPVQGKIWGPDDDDPDPDIHIGDVVNVVSNCVRVPPVVVVVSVVSLVVVLVVLVVVLVVLVPPVVVVVLVVVLVVVCVVCCPPPVCVNHDDPVVVVVSVVVQVVVDAPPVRHGPVRVSVSSVSSSVD